Protein AF-A0ABC8RBU2-F1 (afdb_monomer_lite)

Organism: NCBI:txid185542

Structure (mmCIF, N/CA/C/O backbone):
data_AF-A0ABC8RBU2-F1
#
_entry.id   AF-A0ABC8RBU2-F1
#
loop_
_atom_site.group_PDB
_atom_site.id
_atom_site.type_symbol
_atom_site.label_atom_id
_atom_site.label_alt_id
_atom_site.label_comp_id
_atom_site.label_asym_id
_atom_site.label_entity_id
_atom_site.label_seq_id
_atom_site.pdbx_PDB_ins_code
_atom_site.Cartn_x
_atom_site.Cartn_y
_atom_site.Cartn_z
_atom_site.occupancy
_atom_site.B_iso_or_equiv
_atom_site.auth_seq_id
_atom_site.auth_comp_id
_atom_site.auth_asym_id
_atom_site.auth_atom_id
_atom_site.pdbx_PDB_model_num
ATOM 1 N N . SER A 1 1 ? -1.466 15.484 -0.997 1.00 64.44 1 SER A N 1
ATOM 2 C CA . SER A 1 1 ? -2.313 14.431 -1.600 1.00 64.44 1 SER A CA 1
ATOM 3 C C . SER A 1 1 ? -2.084 13.048 -0.997 1.00 64.44 1 SER A C 1
ATOM 5 O O . SER A 1 1 ? -3.056 12.418 -0.611 1.00 64.44 1 SER A O 1
ATOM 7 N N . PHE A 1 2 ? -0.839 12.579 -0.838 1.00 70.06 2 PHE A N 1
ATOM 8 C CA . PHE A 1 2 ? -0.556 11.216 -0.351 1.00 70.06 2 PHE A CA 1
ATOM 9 C C . PHE A 1 2 ? -0.940 10.930 1.111 1.00 70.06 2 PHE A C 1
ATOM 11 O O . PHE A 1 2 ? -1.530 9.888 1.363 1.00 70.06 2 PHE A O 1
ATOM 18 N N . ASN A 1 3 ? -0.709 11.850 2.059 1.00 76.12 3 ASN A N 1
ATOM 19 C CA . ASN A 1 3 ? -1.213 11.672 3.434 1.00 76.12 3 ASN A CA 1
ATOM 20 C C . ASN A 1 3 ? -2.739 11.567 3.484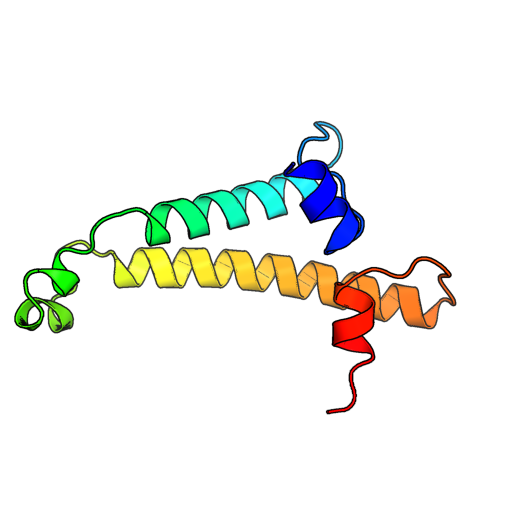 1.00 76.12 3 ASN A C 1
ATOM 22 O O . ASN A 1 3 ? -3.262 10.721 4.194 1.00 76.12 3 ASN A O 1
ATOM 26 N N . MET A 1 4 ? -3.452 12.366 2.682 1.00 81.38 4 MET A N 1
ATOM 27 C CA . MET A 1 4 ? -4.910 12.246 2.581 1.00 81.38 4 MET A CA 1
ATOM 28 C C . MET A 1 4 ? -5.321 10.866 2.062 1.00 81.38 4 MET A C 1
ATOM 30 O O . MET A 1 4 ? -6.212 10.255 2.634 1.00 81.38 4 MET A O 1
ATOM 34 N N . LEU A 1 5 ? -4.643 10.347 1.033 1.00 78.56 5 LEU A N 1
ATOM 35 C CA . LEU A 1 5 ? -4.889 8.994 0.526 1.00 78.56 5 LEU A CA 1
ATOM 36 C C . LEU A 1 5 ? -4.617 7.918 1.584 1.00 78.56 5 LEU A C 1
ATOM 38 O O . LEU A 1 5 ? -5.454 7.047 1.773 1.00 78.56 5 LEU A O 1
ATOM 42 N N . GLY A 1 6 ? -3.498 7.978 2.307 1.00 78.38 6 GLY A N 1
ATOM 43 C CA . GLY A 1 6 ? -3.205 7.008 3.369 1.00 78.38 6 GLY A CA 1
ATOM 44 C C . GLY A 1 6 ? -4.207 7.048 4.520 1.00 78.38 6 GLY A C 1
ATOM 45 O O . GLY A 1 6 ? -4.626 6.003 5.021 1.00 78.38 6 GLY A O 1
ATOM 46 N N . ASN A 1 7 ? -4.649 8.248 4.894 1.00 83.19 7 ASN A N 1
ATOM 47 C CA . ASN A 1 7 ? -5.645 8.433 5.940 1.00 83.19 7 ASN A CA 1
ATOM 48 C C . ASN A 1 7 ? -7.024 7.915 5.490 1.00 83.19 7 ASN A C 1
ATOM 50 O O . ASN A 1 7 ? -7.674 7.193 6.234 1.00 83.19 7 ASN A O 1
ATOM 54 N N . LEU A 1 8 ? -7.430 8.181 4.243 1.00 85.62 8 LEU A N 1
ATOM 55 C CA . LEU A 1 8 ? -8.681 7.661 3.674 1.00 85.62 8 LEU A CA 1
ATOM 56 C C . LEU A 1 8 ? -8.669 6.138 3.479 1.00 85.62 8 LEU A C 1
ATOM 58 O O . LEU A 1 8 ? -9.691 5.487 3.681 1.00 85.62 8 LEU A O 1
ATOM 62 N N . MET A 1 9 ? -7.535 5.572 3.060 1.00 83.38 9 MET A N 1
ATOM 63 C CA . MET A 1 9 ? -7.443 4.154 2.703 1.00 83.38 9 MET A CA 1
ATOM 64 C C . MET A 1 9 ? -7.291 3.247 3.922 1.00 83.38 9 MET A C 1
ATOM 66 O O . MET A 1 9 ? -7.900 2.184 3.965 1.00 83.38 9 MET A O 1
ATOM 70 N N . VAL A 1 10 ? -6.444 3.639 4.879 1.00 82.75 10 VAL A N 1
ATOM 71 C CA . VAL A 1 10 ? -6.038 2.787 6.013 1.00 82.75 10 VAL A CA 1
ATOM 72 C C . VAL A 1 10 ? -5.880 3.564 7.324 1.00 82.75 10 VAL A C 1
ATOM 74 O O . VAL A 1 10 ? -5.287 3.052 8.277 1.00 82.75 10 VAL A O 1
ATOM 77 N N . SER A 1 11 ? -6.371 4.808 7.398 1.00 84.25 11 SER A N 1
ATOM 78 C CA . SER A 1 11 ? -6.292 5.656 8.596 1.00 84.25 11 SER A CA 1
ATOM 79 C C . SER A 1 11 ? -4.868 5.928 9.094 1.00 84.25 11 SER A C 1
ATOM 81 O O . SER A 1 11 ? -4.666 6.131 10.297 1.00 84.25 11 SER A O 1
ATOM 83 N N . AR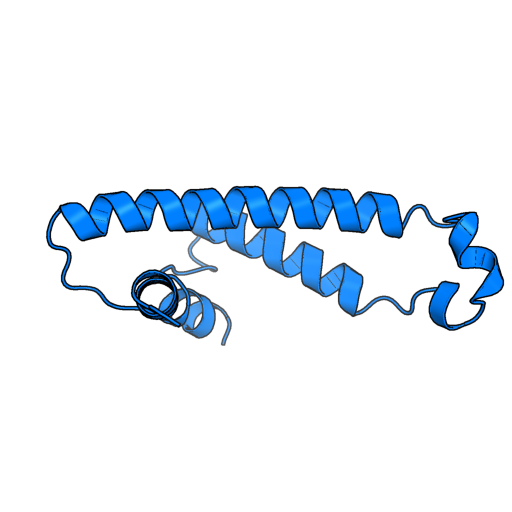G A 1 12 ? -3.871 5.945 8.195 1.00 77.69 12 ARG A N 1
ATOM 84 C CA . ARG A 1 12 ? -2.466 6.214 8.545 1.00 77.69 12 ARG A CA 1
ATOM 85 C C . ARG A 1 12 ? -1.877 7.378 7.774 1.00 77.69 12 ARG A C 1
ATOM 87 O O . ARG A 1 12 ? -2.045 7.483 6.561 1.00 77.69 12 ARG A O 1
ATOM 94 N N . ASP A 1 13 ? -1.100 8.184 8.482 1.00 75.56 13 ASP A N 1
ATOM 95 C CA . ASP A 1 13 ? -0.260 9.198 7.865 1.00 75.56 13 ASP A CA 1
ATOM 96 C C . ASP A 1 13 ? 1.004 8.533 7.303 1.00 75.56 13 ASP A C 1
ATOM 98 O O . ASP A 1 13 ? 1.692 7.763 7.980 1.00 75.56 13 ASP A O 1
ATOM 102 N N . LEU A 1 14 ? 1.260 8.777 6.017 1.00 67.25 14 LEU A N 1
ATOM 103 C CA . LEU A 1 14 ? 2.311 8.113 5.236 1.00 67.25 14 LEU A CA 1
ATOM 104 C C . LEU A 1 14 ? 3.630 8.888 5.232 1.00 67.25 14 LEU A C 1
ATOM 106 O O . LEU A 1 14 ? 4.678 8.317 4.958 1.00 67.25 14 LEU A O 1
ATOM 110 N N . VAL A 1 15 ? 3.570 10.185 5.527 1.00 66.31 15 VAL A N 1
ATOM 111 C CA . VAL A 1 15 ? 4.705 11.121 5.557 1.00 66.31 15 VAL A CA 1
ATOM 112 C C . VAL A 1 15 ? 5.062 11.490 7.005 1.00 66.31 15 VAL A C 1
ATOM 114 O O . VAL A 1 15 ? 5.749 12.474 7.250 1.00 66.31 15 VAL A O 1
ATOM 117 N N . ASP A 1 16 ? 4.582 10.720 7.982 1.00 66.44 16 ASP A N 1
ATOM 118 C CA . ASP A 1 16 ? 4.942 10.913 9.385 1.00 66.44 16 ASP A CA 1
ATOM 119 C C . ASP A 1 16 ? 6.272 10.192 9.700 1.00 66.44 16 ASP A C 1
ATOM 121 O O . ASP A 1 16 ? 6.315 8.957 9.626 1.00 66.44 16 ASP A O 1
ATOM 125 N N . PRO A 1 17 ? 7.357 10.921 10.039 1.00 60.69 17 PRO A N 1
ATOM 126 C CA . PRO A 1 17 ? 8.654 10.330 10.373 1.00 60.69 17 PRO A CA 1
ATOM 127 C C . PRO A 1 17 ? 8.627 9.439 11.626 1.00 60.69 17 PRO A C 1
ATOM 129 O O . PRO A 1 17 ? 9.485 8.565 11.752 1.00 60.69 17 PRO A O 1
ATOM 132 N N . GLU A 1 18 ? 7.634 9.587 12.507 1.00 65.88 18 GLU A N 1
ATOM 133 C CA . GLU A 1 18 ? 7.458 8.730 13.689 1.00 65.88 18 GLU A CA 1
ATOM 134 C C . GLU A 1 18 ? 6.669 7.441 13.363 1.00 65.88 18 GLU A C 1
ATOM 136 O O . GLU A 1 18 ? 6.708 6.445 14.095 1.00 65.88 18 GLU A O 1
ATOM 141 N N . SER A 1 19 ? 5.980 7.400 12.217 1.00 68.50 19 SER A N 1
ATOM 142 C CA . SER A 1 19 ? 5.147 6.274 11.791 1.00 68.50 19 SER A CA 1
ATOM 143 C C . SER A 1 19 ? 5.955 5.257 10.985 1.00 68.50 19 SER A C 1
ATOM 145 O O . SER A 1 19 ? 5.850 5.158 9.759 1.00 68.50 19 SER A O 1
ATOM 147 N N . LYS A 1 20 ? 6.734 4.417 11.678 1.00 70.56 20 LYS A N 1
ATOM 148 C CA . LYS A 1 20 ? 7.529 3.344 11.044 1.00 70.56 20 LYS A CA 1
ATOM 149 C C . LYS A 1 20 ? 6.705 2.479 10.076 1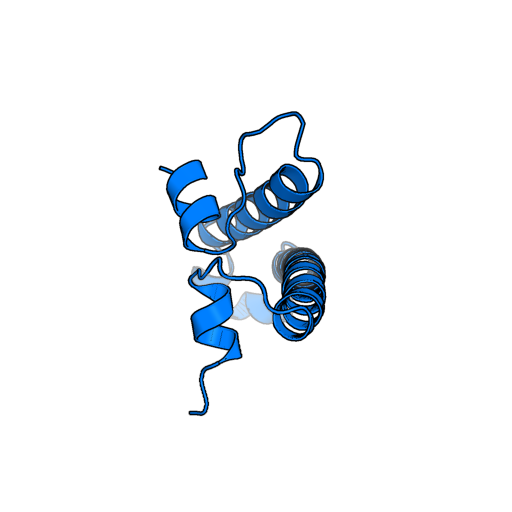.00 70.56 20 LYS A C 1
ATOM 151 O O . LYS A 1 20 ? 7.146 2.182 8.971 1.00 70.56 20 LYS A O 1
ATOM 156 N N . LYS A 1 21 ? 5.475 2.121 10.460 1.00 67.31 21 LYS A N 1
ATOM 157 C CA . LYS A 1 21 ? 4.565 1.322 9.621 1.00 67.31 21 LYS A CA 1
ATOM 158 C C . LYS A 1 21 ? 3.970 2.118 8.446 1.00 67.31 21 LYS A C 1
ATOM 160 O O . LYS A 1 21 ? 3.751 1.540 7.386 1.00 67.31 21 LYS A O 1
ATOM 165 N N . GLY A 1 22 ? 3.697 3.416 8.621 1.00 69.06 22 GLY A N 1
ATOM 166 C CA . GLY A 1 22 ? 3.248 4.290 7.529 1.00 69.06 22 GLY A CA 1
ATOM 167 C C . GLY A 1 22 ? 4.333 4.456 6.466 1.00 69.06 22 GLY A C 1
ATOM 168 O O . GLY A 1 22 ? 4.052 4.320 5.278 1.00 69.06 22 GLY A O 1
ATOM 169 N N . SER A 1 23 ? 5.582 4.622 6.905 1.00 71.00 23 SER A N 1
ATOM 170 C CA . SER A 1 23 ? 6.757 4.670 6.032 1.00 71.00 23 SER A CA 1
ATOM 171 C C . SER A 1 23 ? 7.002 3.343 5.295 1.00 71.00 23 SER A C 1
ATOM 173 O O . SER A 1 23 ? 7.268 3.346 4.096 1.00 71.00 23 SER A O 1
ATOM 175 N N . GLU A 1 24 ? 6.845 2.190 5.958 1.00 74.88 24 GLU A N 1
ATOM 176 C CA . GLU A 1 24 ? 6.953 0.875 5.299 1.00 74.88 24 GLU A CA 1
ATOM 177 C C . GLU A 1 24 ? 5.886 0.670 4.212 1.00 74.88 24 GLU A C 1
ATOM 179 O O . GLU A 1 24 ? 6.208 0.233 3.106 1.00 74.88 24 GLU A O 1
ATOM 184 N N . PHE A 1 25 ? 4.629 1.023 4.496 1.00 71.69 25 PHE A N 1
ATOM 185 C CA . PHE A 1 25 ? 3.553 0.976 3.503 1.00 71.69 25 PHE A CA 1
ATOM 186 C C . PHE A 1 25 ? 3.811 1.940 2.338 1.00 71.69 25 PHE A C 1
ATOM 188 O O . PHE A 1 25 ? 3.626 1.579 1.175 1.00 71.69 25 PHE A O 1
ATOM 195 N N . PHE A 1 26 ? 4.296 3.145 2.638 1.00 71.69 26 PHE A N 1
ATOM 196 C CA . PHE A 1 26 ? 4.680 4.133 1.636 1.00 71.69 26 PHE A CA 1
ATOM 197 C C . PHE A 1 26 ? 5.777 3.611 0.701 1.00 71.69 26 PHE A C 1
ATOM 199 O O . PHE A 1 26 ? 5.613 3.661 -0.517 1.00 71.69 26 PHE A O 1
ATOM 206 N N . ASN A 1 27 ? 6.855 3.051 1.251 1.00 72.88 27 ASN A N 1
ATOM 207 C CA . ASN A 1 27 ? 7.958 2.507 0.458 1.00 72.88 27 ASN A CA 1
ATOM 208 C C . ASN A 1 27 ? 7.493 1.367 -0.461 1.00 72.88 27 ASN A C 1
ATOM 210 O O . ASN A 1 27 ? 7.940 1.276 -1.603 1.00 72.88 27 ASN A O 1
ATOM 214 N N . ALA A 1 28 ? 6.553 0.533 -0.005 1.00 72.25 28 ALA A N 1
ATOM 215 C CA . ALA A 1 28 ? 5.965 -0.513 -0.838 1.00 72.25 28 ALA A CA 1
ATOM 216 C C . ALA A 1 28 ? 5.120 0.052 -1.995 1.00 72.25 28 ALA A C 1
ATOM 218 O O . ALA A 1 28 ? 5.208 -0.441 -3.119 1.00 72.25 28 ALA A O 1
ATOM 219 N N . MET A 1 29 ? 4.337 1.107 -1.748 1.00 69.50 29 MET A N 1
ATOM 220 C CA . MET A 1 29 ? 3.543 1.780 -2.785 1.00 69.50 29 MET A CA 1
ATOM 221 C C . MET A 1 29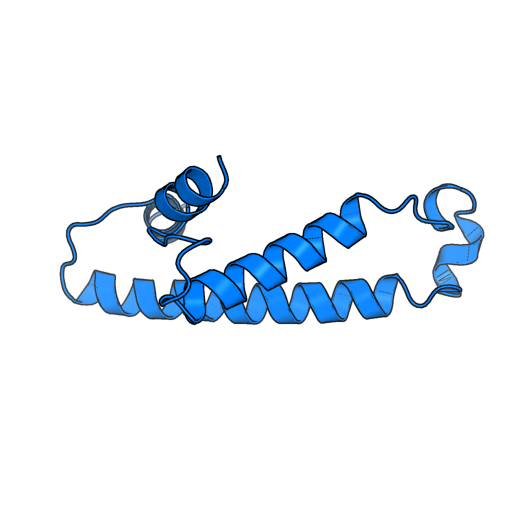 ? 4.414 2.502 -3.821 1.00 69.50 29 MET A C 1
ATOM 223 O O . MET A 1 29 ? 4.124 2.420 -5.013 1.00 69.50 29 MET A O 1
ATOM 227 N N . ILE A 1 30 ? 5.489 3.169 -3.387 1.00 67.75 30 ILE A N 1
ATOM 228 C CA . ILE A 1 30 ? 6.485 3.783 -4.280 1.00 67.75 30 ILE A CA 1
ATOM 229 C C . ILE A 1 30 ? 7.120 2.713 -5.174 1.00 67.75 30 ILE A C 1
ATOM 231 O O . ILE A 1 30 ? 7.126 2.879 -6.391 1.00 67.75 30 ILE A O 1
ATOM 235 N N . GLY A 1 31 ? 7.559 1.587 -4.598 1.00 67.44 31 GLY A N 1
ATOM 236 C CA . GLY A 1 31 ? 8.147 0.487 -5.367 1.00 67.44 31 GLY A CA 1
ATOM 237 C C . GLY A 1 31 ? 7.192 -0.085 -6.420 1.00 67.44 31 GLY A C 1
ATOM 238 O O . GLY A 1 31 ? 7.592 -0.334 -7.552 1.00 67.44 31 GLY A O 1
ATOM 239 N N . LEU A 1 32 ? 5.900 -0.228 -6.102 1.00 65.75 32 LEU A N 1
ATOM 240 C CA . LEU A 1 32 ? 4.894 -0.635 -7.091 1.00 65.75 32 LEU A CA 1
ATOM 241 C C . LEU A 1 32 ? 4.711 0.404 -8.207 1.00 65.75 32 LEU A C 1
ATOM 243 O O . LEU A 1 32 ? 4.588 0.036 -9.377 1.00 65.75 32 LEU A O 1
ATOM 247 N N . MET A 1 33 ? 4.711 1.694 -7.859 1.00 63.22 33 MET A N 1
ATOM 248 C CA . MET A 1 33 ? 4.534 2.779 -8.823 1.00 63.22 33 MET A CA 1
ATOM 249 C C . MET A 1 33 ? 5.717 2.882 -9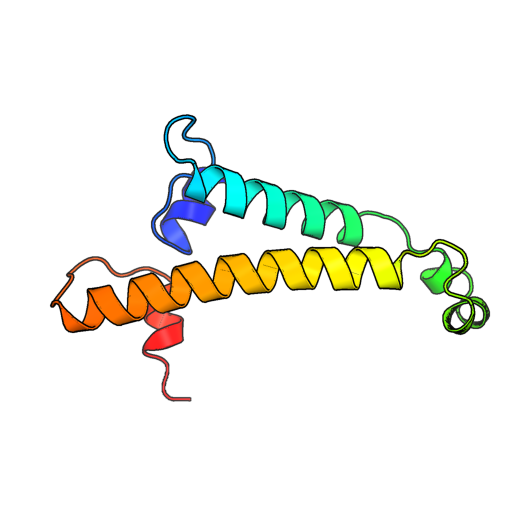.800 1.00 63.22 33 MET A C 1
ATOM 251 O O . MET A 1 33 ? 5.501 3.088 -10.997 1.00 63.22 33 MET A O 1
ATOM 255 N N . GLU A 1 34 ? 6.946 2.663 -9.323 1.00 62.97 34 GLU A N 1
ATOM 256 C CA . GLU A 1 34 ? 8.155 2.609 -10.157 1.00 62.97 34 GLU A CA 1
ATOM 257 C C . GLU A 1 34 ? 8.044 1.543 -11.259 1.00 62.97 34 GLU A C 1
ATOM 259 O O . GLU A 1 34 ? 8.364 1.817 -12.418 1.00 62.97 34 GLU A O 1
ATOM 264 N N . TRP A 1 35 ? 7.498 0.360 -10.951 1.00 57.31 35 TRP A N 1
ATOM 265 C CA . TRP A 1 35 ? 7.296 -0.691 -11.956 1.00 57.31 35 TRP A CA 1
ATOM 266 C C . TRP A 1 35 ? 6.196 -0.361 -12.967 1.00 57.31 35 TRP A C 1
ATOM 268 O O . TRP A 1 35 ? 6.330 -0.713 -14.137 1.00 57.31 35 TRP A O 1
ATOM 278 N N . THR A 1 36 ? 5.133 0.338 -12.557 1.00 56.88 36 THR A N 1
ATOM 279 C CA . THR A 1 36 ? 4.054 0.745 -13.478 1.00 56.88 36 THR A CA 1
ATOM 280 C C . THR A 1 36 ? 4.443 1.881 -14.429 1.00 56.88 36 THR A C 1
ATOM 282 O O . THR A 1 36 ? 3.816 2.032 -15.474 1.00 56.88 36 THR A O 1
ATOM 285 N N . GLY A 1 37 ? 5.462 2.678 -14.083 1.00 55.66 37 GLY A N 1
ATOM 286 C CA . GLY A 1 37 ? 5.936 3.806 -14.894 1.00 55.66 37 GLY A CA 1
ATOM 287 C C . GLY A 1 37 ? 7.063 3.466 -15.875 1.00 55.66 37 GLY A C 1
ATOM 288 O O . GLY A 1 37 ? 7.317 4.238 -16.800 1.00 55.66 37 GLY A O 1
ATOM 289 N N . HIS A 1 38 ? 7.741 2.328 -15.702 1.00 56.34 38 HIS A N 1
ATOM 290 C CA . HIS A 1 38 ? 8.800 1.896 -16.609 1.00 56.34 38 HIS A CA 1
ATOM 291 C C . HIS A 1 38 ? 8.206 1.286 -17.893 1.00 56.34 38 HIS A C 1
ATOM 293 O O . HIS A 1 38 ? 7.495 0.284 -17.802 1.00 56.34 38 HIS A O 1
ATOM 299 N N . PRO A 1 39 ? 8.520 1.818 -19.096 1.00 50.09 39 PRO A N 1
ATOM 300 C CA . PRO A 1 39 ? 8.138 1.172 -20.347 1.00 50.09 39 PRO A CA 1
ATOM 301 C C . PRO A 1 39 ? 8.738 -0.235 -20.379 1.00 50.09 39 PRO A C 1
ATOM 303 O O . PRO A 1 39 ? 9.962 -0.400 -20.364 1.00 50.09 39 PRO A O 1
ATOM 306 N N . ASN A 1 40 ? 7.890 -1.260 -20.376 1.00 56.62 40 ASN A N 1
ATOM 307 C CA . ASN A 1 40 ? 8.352 -2.634 -20.314 1.00 56.62 40 ASN A CA 1
ATOM 308 C C . ASN A 1 40 ? 8.879 -3.036 -21.697 1.00 56.62 40 ASN A C 1
ATOM 310 O O . ASN A 1 40 ? 8.196 -2.882 -22.706 1.00 56.62 40 ASN A O 1
ATOM 314 N N . VAL A 1 41 ? 10.086 -3.595 -21.791 1.00 52.78 41 VAL A N 1
ATOM 315 C CA . VAL A 1 41 ? 10.634 -4.011 -23.100 1.00 52.78 41 VAL A CA 1
ATOM 316 C C . VAL A 1 41 ? 9.829 -5.148 -23.736 1.00 52.78 41 VAL A C 1
ATOM 318 O O . VAL A 1 41 ? 9.845 -5.308 -24.954 1.00 52.78 41 VAL A O 1
ATOM 321 N N . VAL A 1 42 ? 9.041 -5.877 -22.944 1.00 47.09 42 VAL A N 1
ATOM 322 C CA . VAL A 1 42 ? 8.050 -6.840 -23.450 1.00 47.09 42 VAL A CA 1
ATOM 323 C C . VAL A 1 42 ? 6.770 -6.203 -23.997 1.00 47.09 42 VAL A C 1
ATOM 325 O O . VAL A 1 42 ? 6.054 -6.884 -24.727 1.00 47.09 42 VAL A O 1
ATOM 328 N N . ASP A 1 43 ? 6.498 -4.929 -23.705 1.00 61.59 43 ASP A N 1
ATOM 329 C CA . ASP A 1 43 ? 5.416 -4.176 -24.355 1.00 61.59 43 ASP A CA 1
ATOM 330 C C . ASP A 1 43 ? 5.828 -3.747 -25.773 1.00 61.59 43 ASP A C 1
ATOM 332 O O . ASP A 1 43 ? 4.980 -3.599 -26.649 1.00 61.59 43 ASP A O 1
ATOM 336 N N . VAL A 1 44 ? 7.139 -3.621 -26.025 1.00 53.16 44 VAL A N 1
ATOM 337 C CA . VAL A 1 44 ? 7.716 -3.317 -27.348 1.00 53.16 44 VAL A CA 1
ATOM 338 C C . VAL A 1 44 ? 8.055 -4.594 -28.133 1.00 53.16 44 VAL A C 1
ATOM 340 O O . VAL A 1 44 ? 7.883 -4.635 -29.349 1.00 53.16 44 VAL A O 1
ATOM 343 N N . PHE A 1 45 ? 8.487 -5.665 -27.455 1.00 57.19 45 PHE A N 1
ATOM 344 C CA . PHE A 1 45 ? 8.859 -6.945 -28.072 1.00 57.19 45 PHE A CA 1
ATOM 345 C C . PHE A 1 45 ? 8.237 -8.144 -27.328 1.00 57.19 45 PHE A C 1
ATOM 347 O O . PHE A 1 45 ? 8.900 -8.792 -26.508 1.00 57.19 45 PHE A O 1
ATOM 354 N N . PRO A 1 46 ? 6.972 -8.500 -27.630 1.00 58.94 46 PRO A N 1
ATOM 355 C CA . PRO A 1 46 ? 6.215 -9.528 -26.905 1.00 58.94 46 PRO A CA 1
ATOM 356 C C . PRO A 1 46 ? 6.862 -10.921 -26.905 1.00 58.94 46 PRO A C 1
ATOM 358 O O . PRO A 1 46 ? 6.683 -11.690 -25.960 1.00 58.94 46 PRO A O 1
ATOM 361 N N . TRP A 1 47 ? 7.658 -11.249 -27.928 1.00 58.66 47 TRP A N 1
ATOM 362 C CA . TRP A 1 47 ? 8.365 -12.531 -28.038 1.00 58.66 47 TRP A CA 1
ATOM 363 C C . TRP A 1 47 ? 9.526 -12.692 -27.046 1.00 58.66 47 TRP A C 1
ATOM 365 O O . TRP A 1 47 ? 10.011 -13.803 -26.866 1.00 58.66 47 TRP A O 1
ATOM 375 N N . LEU A 1 48 ? 9.966 -11.625 -26.368 1.00 56.34 48 LEU A N 1
ATOM 376 C CA . LEU A 1 48 ? 10.962 -11.706 -25.293 1.00 56.34 48 LEU A CA 1
ATOM 377 C C . LEU A 1 48 ? 10.339 -12.033 -23.920 1.00 56.34 48 LEU A C 1
ATOM 379 O O . LEU A 1 48 ? 11.074 -12.209 -22.949 1.00 56.34 48 LEU A O 1
ATOM 383 N N . ARG A 1 49 ? 9.002 -12.173 -23.818 1.00 58.81 49 ARG A N 1
ATOM 384 C CA . ARG A 1 49 ? 8.287 -12.446 -22.549 1.00 58.81 49 ARG A CA 1
ATOM 385 C C . ARG A 1 49 ? 8.756 -13.696 -21.812 1.00 58.81 49 ARG A C 1
ATOM 387 O O . ARG A 1 49 ? 8.740 -13.710 -20.586 1.00 58.81 49 ARG A O 1
ATOM 394 N N . TRP A 1 50 ? 9.151 -14.738 -22.539 1.00 59.69 50 TRP A N 1
ATOM 395 C CA . TRP A 1 50 ? 9.577 -16.006 -21.940 1.00 59.69 50 TRP A CA 1
ATOM 396 C C . TRP A 1 50 ? 10.998 -15.956 -21.359 1.00 59.69 50 TRP A C 1
ATOM 398 O O . TRP A 1 50 ? 11.314 -16.747 -20.476 1.00 59.69 50 TRP A O 1
ATOM 408 N N . LEU A 1 51 ? 11.833 -15.021 -21.826 1.00 62.03 51 LEU A N 1
ATOM 409 C CA . LEU A 1 51 ? 13.233 -14.893 -21.411 1.00 62.03 51 LEU A CA 1
ATOM 410 C C . LEU A 1 51 ? 13.411 -14.058 -20.139 1.00 62.03 51 LEU A C 1
ATOM 412 O O . LEU A 1 51 ? 14.473 -14.138 -19.532 1.00 62.03 51 LEU A O 1
ATOM 416 N N . ASP A 1 52 ? 12.407 -13.255 -19.754 1.00 63.06 52 ASP A N 1
ATOM 417 C CA . ASP A 1 52 ? 12.528 -12.219 -18.713 1.00 63.06 52 ASP A CA 1
ATOM 418 C C . ASP A 1 52 ? 13.885 -11.481 -18.810 1.00 63.06 52 ASP A C 1
ATOM 420 O O . ASP A 1 52 ? 14.651 -11.459 -17.846 1.00 63.06 52 ASP A O 1
ATOM 424 N N . PRO A 1 53 ? 14.243 -10.911 -19.982 1.00 61.44 53 PRO A N 1
ATOM 425 C CA . PRO A 1 53 ? 15.613 -10.470 -20.276 1.00 61.44 53 PRO A CA 1
ATOM 426 C C . PRO A 1 53 ? 16.109 -9.356 -19.350 1.00 61.44 53 PRO A C 1
ATOM 428 O O . PRO A 1 53 ? 17.304 -9.089 -19.283 1.00 61.44 53 PRO A O 1
ATOM 431 N N . GLN A 1 54 ? 15.198 -8.703 -18.629 1.00 63.81 54 GLN A N 1
ATOM 432 C CA . GLN A 1 54 ? 15.531 -7.675 -17.655 1.00 63.81 54 GLN A CA 1
ATOM 433 C C . GLN A 1 54 ? 15.386 -8.152 -16.214 1.00 63.81 54 GLN A C 1
ATOM 435 O O . GLN A 1 54 ? 15.786 -7.417 -15.320 1.00 63.81 54 GLN A O 1
ATOM 440 N N . GLY A 1 55 ? 14.837 -9.339 -15.946 1.00 69.12 55 GLY A N 1
ATOM 441 C CA . GLY A 1 55 ? 14.467 -9.757 -14.591 1.00 69.12 55 GLY A CA 1
ATOM 442 C C . GLY A 1 55 ? 13.309 -8.939 -14.009 1.00 69.12 55 GLY A C 1
ATOM 443 O O . GLY A 1 55 ? 13.144 -8.888 -12.790 1.00 69.12 55 GLY A O 1
ATOM 444 N N . LEU A 1 56 ? 12.565 -8.233 -14.867 1.00 67.19 56 LEU A N 1
ATOM 445 C CA . LEU A 1 56 ? 11.496 -7.307 -14.496 1.00 67.19 56 LEU A CA 1
ATOM 446 C C . LEU A 1 56 ? 10.353 -8.057 -13.825 1.00 67.19 56 LEU A C 1
ATOM 448 O O . LEU A 1 56 ? 9.861 -7.618 -12.790 1.00 67.19 56 LEU A O 1
ATOM 452 N N . ARG A 1 57 ? 9.996 -9.231 -14.358 1.00 68.25 57 ARG A N 1
ATOM 453 C CA . ARG A 1 57 ? 8.930 -10.056 -13.789 1.00 68.25 57 ARG A CA 1
ATOM 454 C C . ARG A 1 57 ? 9.304 -10.548 -12.395 1.00 68.25 57 ARG A C 1
ATOM 456 O O . ARG A 1 57 ? 8.533 -10.379 -11.463 1.00 68.25 57 ARG A O 1
ATOM 463 N N . ARG A 1 58 ? 10.526 -11.063 -12.222 1.00 74.25 58 ARG A N 1
ATOM 464 C CA . ARG A 1 58 ? 11.015 -11.515 -10.907 1.00 74.25 58 ARG A CA 1
ATOM 465 C C . ARG A 1 58 ? 11.095 -10.400 -9.864 1.00 74.25 58 ARG A C 1
ATOM 467 O O . ARG A 1 58 ? 10.820 -10.660 -8.695 1.00 74.25 58 ARG A O 1
ATOM 474 N N . ARG A 1 59 ? 11.510 -9.189 -10.251 1.00 71.50 59 ARG A N 1
ATOM 475 C CA . ARG A 1 59 ? 11.557 -8.041 -9.329 1.00 71.50 59 ARG A CA 1
ATOM 476 C C . ARG A 1 59 ? 10.156 -7.559 -8.967 1.00 71.50 59 ARG A C 1
ATOM 478 O O . ARG A 1 59 ? 9.865 -7.429 -7.786 1.00 71.50 59 ARG A O 1
ATOM 485 N N . MET A 1 60 ? 9.276 -7.434 -9.957 1.00 69.69 60 MET A N 1
ATOM 486 C CA . MET A 1 60 ? 7.872 -7.089 -9.745 1.00 69.69 60 MET A CA 1
ATOM 487 C C . MET A 1 60 ? 7.164 -8.107 -8.839 1.00 69.69 60 MET A C 1
ATOM 489 O O . MET A 1 60 ? 6.504 -7.702 -7.891 1.00 69.69 60 MET A O 1
ATOM 493 N N . ASP A 1 61 ? 7.344 -9.413 -9.063 1.00 71.12 61 ASP A N 1
ATOM 494 C CA . ASP A 1 61 ? 6.743 -10.463 -8.228 1.00 71.12 61 ASP A CA 1
ATOM 495 C C . ASP A 1 61 ? 7.251 -10.394 -6.776 1.00 71.12 61 ASP A C 1
ATOM 497 O O . ASP A 1 61 ? 6.478 -10.553 -5.829 1.00 71.12 61 ASP A O 1
ATOM 501 N N . ARG A 1 62 ? 8.550 -10.122 -6.579 1.00 80.00 62 ARG A N 1
ATOM 502 C CA . ARG A 1 62 ? 9.140 -9.934 -5.244 1.00 80.00 62 ARG A CA 1
ATOM 503 C C . ARG A 1 62 ? 8.553 -8.711 -4.540 1.00 80.00 62 ARG A C 1
ATOM 505 O O . ARG A 1 62 ? 8.173 -8.809 -3.372 1.00 80.00 62 ARG A O 1
ATOM 512 N N . ASP A 1 63 ? 8.495 -7.577 -5.227 1.00 71.81 63 ASP A N 1
ATOM 513 C CA . ASP A 1 63 ? 8.045 -6.314 -4.644 1.00 71.81 63 ASP A CA 1
ATOM 514 C C . ASP A 1 63 ? 6.534 -6.324 -4.392 1.00 71.81 63 ASP A C 1
ATOM 516 O O . ASP A 1 63 ? 6.086 -5.898 -3.326 1.00 71.81 63 ASP A O 1
ATOM 520 N N . LEU A 1 64 ? 5.756 -6.942 -5.286 1.00 71.00 64 LEU A N 1
ATOM 521 C CA . LEU A 1 64 ? 4.344 -7.244 -5.065 1.00 71.00 64 LEU A CA 1
ATOM 522 C C . LEU A 1 64 ? 4.153 -8.164 -3.855 1.00 71.00 64 LEU A C 1
ATOM 524 O O . LEU A 1 64 ? 3.298 -7.896 -3.014 1.00 71.00 64 LEU A O 1
ATOM 528 N N . GLY A 1 65 ? 4.969 -9.212 -3.717 1.00 75.56 65 GLY A N 1
ATOM 529 C CA . GLY A 1 65 ? 4.946 -10.087 -2.544 1.00 75.56 65 GLY A CA 1
ATOM 530 C C . GLY A 1 65 ? 5.211 -9.330 -1.237 1.00 75.56 65 GLY A C 1
ATOM 531 O O . GLY A 1 65 ? 4.511 -9.533 -0.243 1.00 75.56 65 GLY A O 1
ATOM 532 N N . ASN A 1 66 ? 6.173 -8.404 -1.240 1.00 77.25 66 ASN A N 1
ATOM 533 C CA . ASN A 1 66 ? 6.447 -7.535 -0.096 1.00 77.25 66 ASN A CA 1
ATOM 534 C C . ASN A 1 66 ? 5.277 -6.591 0.215 1.00 77.25 66 ASN A C 1
ATOM 536 O O . ASN A 1 66 ? 4.903 -6.463 1.384 1.00 77.25 66 ASN A O 1
ATOM 540 N N . ALA A 1 67 ? 4.673 -5.976 -0.804 1.00 73.19 67 ALA A N 1
ATOM 541 C CA . ALA A 1 67 ? 3.513 -5.105 -0.644 1.00 73.19 67 ALA A CA 1
ATOM 542 C C . ALA A 1 67 ? 2.300 -5.867 -0.084 1.00 73.19 67 ALA A C 1
ATOM 544 O O . ALA A 1 67 ? 1.688 -5.424 0.888 1.00 73.19 67 ALA A O 1
ATOM 545 N N . LEU A 1 68 ? 2.006 -7.057 -0.619 1.00 76.62 68 LEU A N 1
ATOM 546 C CA . LEU A 1 68 ? 0.931 -7.927 -0.135 1.00 76.62 68 LEU A CA 1
ATOM 547 C C . LEU A 1 68 ? 1.151 -8.364 1.314 1.00 76.62 68 LEU A C 1
ATOM 549 O O . LEU A 1 68 ? 0.200 -8.387 2.094 1.00 76.62 68 LEU A O 1
ATOM 553 N N . ARG A 1 69 ? 2.395 -8.668 1.706 1.00 83.25 69 ARG A N 1
ATOM 554 C CA . ARG A 1 69 ? 2.736 -9.004 3.096 1.00 83.25 69 ARG A CA 1
ATOM 555 C C . ARG A 1 69 ? 2.423 -7.847 4.049 1.00 83.25 69 ARG A C 1
ATOM 557 O O . ARG A 1 69 ? 1.861 -8.085 5.116 1.00 83.25 69 ARG A O 1
ATOM 564 N N . ILE A 1 70 ? 2.767 -6.612 3.676 1.00 79.62 70 ILE A N 1
ATOM 565 C CA . ILE A 1 70 ? 2.479 -5.416 4.486 1.00 79.62 70 ILE A CA 1
ATOM 566 C C . ILE A 1 70 ? 0.968 -5.171 4.551 1.00 79.62 70 ILE A C 1
ATOM 568 O O . ILE A 1 70 ? 0.424 -5.024 5.644 1.00 79.62 70 ILE A O 1
ATOM 572 N N . ALA A 1 71 ? 0.280 -5.198 3.405 1.00 77.19 71 ALA A N 1
ATOM 573 C CA . ALA A 1 71 ? -1.168 -5.012 3.334 1.00 77.19 71 ALA A CA 1
ATOM 574 C C . ALA A 1 71 ? -1.925 -6.056 4.174 1.00 77.19 71 ALA A C 1
ATOM 576 O O . ALA A 1 71 ? -2.820 -5.703 4.938 1.00 77.19 71 ALA A O 1
ATOM 577 N N . SER A 1 72 ? -1.508 -7.325 4.112 1.00 84.25 72 SER A N 1
ATOM 578 C CA . SER A 1 72 ? -2.085 -8.410 4.919 1.00 84.25 72 SER A CA 1
ATOM 579 C C . SER A 1 72 ? -1.876 -8.187 6.419 1.00 84.25 72 SER A C 1
ATOM 581 O O . SER A 1 72 ? -2.773 -8.463 7.213 1.00 84.25 72 SER A O 1
ATOM 583 N N . GLY A 1 73 ? -0.712 -7.663 6.821 1.00 86.31 73 GLY A N 1
ATOM 584 C CA . GLY A 1 73 ? -0.448 -7.290 8.213 1.00 86.31 73 GLY A CA 1
ATOM 585 C C . GLY A 1 73 ? -1.391 -6.192 8.710 1.00 86.31 73 GLY A C 1
ATOM 586 O O . GLY A 1 73 ? -1.971 -6.326 9.784 1.00 86.31 73 GLY A O 1
ATOM 587 N N . ILE A 1 74 ? -1.605 -5.150 7.899 1.00 83.06 74 ILE A N 1
ATOM 588 C CA . ILE A 1 74 ? -2.539 -4.055 8.210 1.00 83.06 74 ILE A CA 1
ATOM 589 C C . ILE A 1 74 ? -3.978 -4.579 8.319 1.00 83.06 74 ILE A C 1
ATOM 591 O O . ILE A 1 74 ? -4.676 -4.243 9.274 1.00 83.06 74 ILE A O 1
ATOM 595 N N . ALA A 1 75 ? -4.409 -5.431 7.385 1.00 84.88 75 ALA A N 1
ATOM 596 C CA . ALA A 1 75 ? -5.743 -6.027 7.407 1.00 84.88 75 ALA A CA 1
ATOM 597 C C . ALA A 1 75 ? -5.963 -6.896 8.653 1.00 84.88 75 ALA A C 1
ATOM 599 O O . ALA A 1 75 ? -6.994 -6.778 9.312 1.00 84.88 75 ALA A O 1
ATOM 600 N N . LYS A 1 76 ? -4.975 -7.717 9.029 1.00 88.38 76 LYS A N 1
ATOM 601 C CA . LYS A 1 76 ? -5.053 -8.550 10.234 1.00 88.38 76 LYS A CA 1
ATOM 602 C C . LYS A 1 76 ? -5.162 -7.710 11.510 1.00 88.38 76 LYS A C 1
ATOM 604 O O . LYS A 1 76 ? -6.036 -7.987 12.326 1.00 88.38 76 LYS A O 1
ATOM 609 N N . GLU A 1 77 ? -4.318 -6.684 11.657 1.00 85.81 77 GLU A N 1
ATOM 610 C CA . GLU A 1 77 ? -4.399 -5.733 12.779 1.00 85.81 77 GLU A CA 1
ATOM 611 C C . GLU A 1 77 ? -5.804 -5.126 12.865 1.00 85.81 77 GLU A C 1
ATOM 613 O O . GLU A 1 77 ? -6.400 -5.075 13.939 1.00 85.81 77 GLU A O 1
ATOM 618 N N . ARG A 1 78 ? -6.379 -4.740 11.721 1.00 83.81 78 ARG A N 1
ATOM 619 C CA . ARG A 1 78 ? -7.708 -4.133 11.686 1.00 83.81 78 ARG A CA 1
ATOM 620 C C . ARG A 1 78 ? -8.827 -5.099 12.069 1.00 83.81 78 ARG A C 1
ATOM 622 O O . ARG A 1 78 ? -9.719 -4.726 12.824 1.00 83.81 78 ARG A O 1
ATOM 629 N N . MET A 1 79 ? -8.772 -6.344 11.602 1.00 84.31 79 MET A N 1
ATOM 630 C CA . MET A 1 79 ? -9.746 -7.371 11.988 1.00 84.31 79 MET A CA 1
ATOM 631 C C . MET A 1 79 ? -9.744 -7.637 13.500 1.00 84.31 79 MET A C 1
ATOM 633 O O . MET A 1 79 ? -10.792 -7.927 14.076 1.00 84.31 79 MET A O 1
ATOM 637 N N . GLU A 1 80 ? -8.582 -7.548 14.152 1.00 86.12 80 GLU A N 1
ATOM 638 C CA . GLU A 1 80 ? -8.470 -7.675 15.609 1.00 86.12 80 GLU A CA 1
ATOM 639 C C . GLU A 1 80 ? -9.066 -6.454 16.331 1.00 86.12 80 GLU A C 1
ATOM 641 O O . GLU A 1 80 ? -9.800 -6.619 17.304 1.00 86.12 80 GLU A O 1
ATOM 646 N N . GLU A 1 81 ? -8.836 -5.241 15.823 1.00 82.94 81 GLU A N 1
ATOM 647 C CA . GLU A 1 81 ? -9.410 -4.004 16.373 1.00 82.94 81 GLU A CA 1
ATOM 648 C C . GLU A 1 81 ? -10.939 -3.919 16.227 1.00 82.94 81 GLU A C 1
ATOM 650 O O . GLU A 1 81 ? -11.614 -3.464 17.152 1.00 82.94 81 GLU A O 1
ATOM 655 N N . LEU A 1 82 ? -11.504 -4.382 15.104 1.00 79.50 82 LEU A N 1
ATOM 656 C CA . LEU A 1 82 ? -12.958 -4.406 14.881 1.00 79.50 82 LEU A CA 1
ATOM 657 C C . LEU A 1 82 ? -13.676 -5.271 15.925 1.00 79.50 82 LEU A C 1
ATOM 659 O O . LEU A 1 82 ? -14.725 -4.889 16.441 1.00 79.50 82 LEU A O 1
ATOM 663 N N . ARG A 1 83 ? -13.069 -6.398 16.319 1.00 78.44 83 ARG A N 1
ATOM 664 C CA . ARG A 1 83 ? -13.584 -7.250 17.407 1.00 78.44 83 ARG A CA 1
ATOM 665 C C . ARG A 1 83 ? -13.584 -6.544 18.765 1.00 78.44 83 ARG A C 1
ATOM 667 O O . ARG A 1 83 ? -14.342 -6.938 19.645 1.00 78.44 83 ARG A O 1
ATOM 674 N N . GLY A 1 84 ? -12.748 -5.520 18.933 1.00 76.94 84 GLY A N 1
ATOM 675 C CA . GLY A 1 84 ? -12.656 -4.693 20.135 1.00 76.94 84 GLY A CA 1
ATOM 676 C C . GLY A 1 84 ? -13.625 -3.505 20.181 1.00 76.94 84 GLY A C 1
ATOM 677 O O . GLY A 1 84 ? -13.594 -2.768 21.162 1.00 76.94 84 GLY A O 1
ATOM 678 N N . GLY A 1 85 ? -14.474 -3.303 19.163 1.00 70.50 85 GLY A N 1
ATOM 679 C CA . GLY A 1 85 ? -15.494 -2.244 19.160 1.00 70.50 85 GLY A CA 1
ATOM 680 C C . GLY A 1 85 ? -14.982 -0.851 18.774 1.00 70.50 85 GLY A C 1
ATOM 681 O O . GLY A 1 85 ? -15.435 0.151 19.323 1.00 70.50 85 GLY A O 1
ATOM 682 N N . ARG A 1 86 ? -14.017 -0.764 17.852 1.00 68.81 86 ARG A N 1
ATOM 683 C CA . ARG A 1 86 ? -13.475 0.514 17.360 1.00 68.81 86 ARG A CA 1
ATOM 684 C C . ARG A 1 86 ? -14.507 1.303 16.526 1.00 68.81 86 ARG A C 1
ATOM 686 O O . ARG A 1 86 ? -15.135 0.740 15.642 1.00 68.81 86 ARG A O 1
ATOM 693 N N . GLU A 1 87 ? -14.607 2.622 16.743 1.00 67.19 87 GLU A N 1
ATOM 694 C CA . GLU A 1 87 ? -15.526 3.531 16.010 1.00 67.19 87 GLU A CA 1
ATOM 695 C C . GLU A 1 87 ? -14.965 4.128 14.699 1.00 67.19 87 GLU A C 1
ATOM 697 O O . GLU A 1 87 ? -15.698 4.756 13.935 1.00 67.19 87 GLU A O 1
ATOM 702 N N . ARG A 1 88 ? -13.660 3.998 14.423 1.00 70.75 88 ARG A N 1
ATOM 703 C CA . ARG A 1 88 ? -13.042 4.623 13.238 1.00 70.75 88 ARG A CA 1
ATOM 704 C C . ARG A 1 88 ? -13.268 3.746 12.006 1.00 70.75 88 ARG A C 1
ATOM 706 O O . ARG A 1 88 ? -12.834 2.602 12.027 1.00 70.75 88 ARG A O 1
ATOM 713 N N . LYS A 1 89 ? -13.885 4.319 10.966 1.00 81.44 89 LYS A N 1
ATOM 714 C CA . LYS A 1 89 ? -14.190 3.659 9.690 1.00 81.44 89 LYS A CA 1
ATOM 715 C C . LYS A 1 89 ? -13.403 4.295 8.541 1.00 81.44 89 LYS A C 1
ATOM 717 O O . LYS A 1 89 ? -13.472 5.509 8.351 1.00 81.44 89 LYS A O 1
ATOM 722 N N . ASP A 1 90 ? -12.673 3.490 7.784 1.00 87.88 90 ASP A N 1
ATOM 723 C CA . ASP A 1 90 ? -11.976 3.869 6.554 1.00 87.88 90 ASP A CA 1
ATOM 724 C C . ASP A 1 90 ? -12.283 2.898 5.402 1.00 87.88 90 ASP A C 1
ATOM 726 O O . ASP A 1 90 ? -13.126 2.006 5.520 1.00 87.88 90 ASP A O 1
ATOM 730 N N . PHE A 1 91 ? -11.658 3.110 4.240 1.00 87.38 91 PHE A N 1
ATOM 731 C CA . PHE A 1 91 ? -11.935 2.296 3.056 1.00 87.38 91 PHE A CA 1
ATOM 732 C C . PHE A 1 91 ? -11.632 0.807 3.271 1.00 87.38 91 PHE A C 1
ATOM 734 O O . PHE A 1 91 ? -12.369 -0.038 2.768 1.00 87.38 91 PHE A O 1
ATOM 741 N N . LEU A 1 92 ? -10.586 0.468 4.032 1.00 87.00 92 LEU A N 1
ATOM 742 C CA . LEU A 1 92 ? -10.270 -0.923 4.348 1.00 87.00 92 LEU A CA 1
ATOM 743 C C . LEU A 1 92 ? -11.377 -1.568 5.189 1.00 87.00 92 LEU A C 1
ATOM 745 O O . LEU A 1 92 ? -11.710 -2.721 4.939 1.00 87.00 92 LEU A O 1
ATOM 749 N N . ASP A 1 93 ? -11.986 -0.836 6.122 1.00 86.88 93 ASP A N 1
ATOM 750 C CA . ASP A 1 93 ? -13.118 -1.359 6.900 1.00 86.88 93 ASP A CA 1
ATOM 751 C C . ASP A 1 93 ? -14.316 -1.671 6.000 1.00 86.88 93 ASP A C 1
ATOM 753 O O . ASP A 1 93 ? -14.923 -2.730 6.125 1.00 86.88 93 ASP A O 1
ATOM 757 N N . VAL A 1 94 ? -14.605 -0.798 5.027 1.00 88.44 94 VAL A N 1
ATOM 758 C CA . VAL A 1 94 ? -15.657 -1.048 4.027 1.00 88.44 94 VAL A CA 1
ATOM 759 C C . VAL A 1 94 ? -15.360 -2.312 3.219 1.00 88.44 94 VAL A C 1
ATOM 761 O O . VAL A 1 94 ? -16.269 -3.099 2.981 1.00 88.44 94 VAL A O 1
ATOM 764 N N . LEU A 1 95 ? -14.104 -2.535 2.819 1.00 86.44 95 LEU A N 1
ATOM 765 C CA . LEU A 1 95 ? -13.705 -3.750 2.101 1.00 86.44 95 LEU A CA 1
ATOM 766 C C . LEU A 1 95 ? -13.803 -5.016 2.963 1.00 86.44 95 LEU A C 1
ATOM 768 O O . LEU A 1 95 ? -14.093 -6.082 2.429 1.00 86.44 95 LEU A O 1
ATOM 772 N N . LEU A 1 96 ? -13.539 -4.921 4.268 1.00 84.31 96 LEU A N 1
ATOM 773 C CA . LEU A 1 96 ? -13.611 -6.055 5.194 1.00 84.31 96 LEU A CA 1
ATOM 774 C C . LEU A 1 96 ? -15.053 -6.419 5.570 1.00 84.31 96 LEU A C 1
ATOM 776 O O . LEU A 1 96 ? -15.341 -7.591 5.791 1.00 84.31 96 LEU A O 1
ATOM 780 N N . GLU A 1 97 ? -15.941 -5.428 5.647 1.00 85.06 97 GLU A N 1
ATOM 781 C CA . GLU A 1 97 ? -17.379 -5.610 5.889 1.00 85.06 97 GLU A CA 1
ATOM 782 C C . GLU A 1 97 ? -18.159 -5.984 4.619 1.00 85.06 97 GLU A C 1
ATOM 784 O O . GLU A 1 97 ? -19.341 -6.315 4.699 1.00 85.06 97 GLU A O 1
ATOM 789 N N . TYR A 1 98 ? -17.531 -5.906 3.442 1.00 84.75 98 TYR A N 1
ATOM 790 C CA . TYR A 1 98 ? -18.188 -6.193 2.174 1.00 84.75 98 TYR A CA 1
ATOM 791 C C . TYR A 1 98 ? -18.510 -7.690 2.042 1.00 84.75 98 TYR A C 1
ATOM 793 O O . TYR A 1 98 ? -17.648 -8.513 1.730 1.00 84.75 98 TYR A O 1
ATOM 801 N N . GLU A 1 99 ? -19.778 -8.035 2.242 1.00 68.69 99 GLU A N 1
ATOM 802 C CA . GLU A 1 99 ? -20.375 -9.303 1.830 1.00 68.69 99 GLU A CA 1
ATOM 803 C C . GLU A 1 99 ? -20.875 -9.122 0.390 1.00 68.69 99 GLU A C 1
ATOM 805 O O . GLU A 1 99 ? -21.836 -8.393 0.153 1.00 68.69 99 GLU A O 1
ATOM 810 N N . GLY A 1 100 ? -20.143 -9.675 -0.580 1.00 56.75 100 GLY A N 1
ATOM 811 C CA . GLY A 1 100 ? -20.414 -9.474 -2.009 1.00 56.75 100 GLY A CA 1
ATOM 812 C C . GLY A 1 100 ? -21.752 -9.987 -2.512 1.00 56.75 100 GLY A C 1
ATOM 813 O O . GLY A 1 100 ? -22.270 -10.978 -1.951 1.00 56.75 100 GLY A O 1
#

pLDDT: mean 72.06, std 10.33, range [47.09, 88.44]

Secondary structure (DSSP, 8-state):
-HHHHHHHHHS--SS-TT-HHHHHHHHHHHHHHHHHHS--HHHH-GGGTTT-TTSHHHHHHHHHHHHHHHHHHHHHHHHHHHHTT-----HHHHHHH---

InterPro domains:
  IPR001128 Cytochrome P450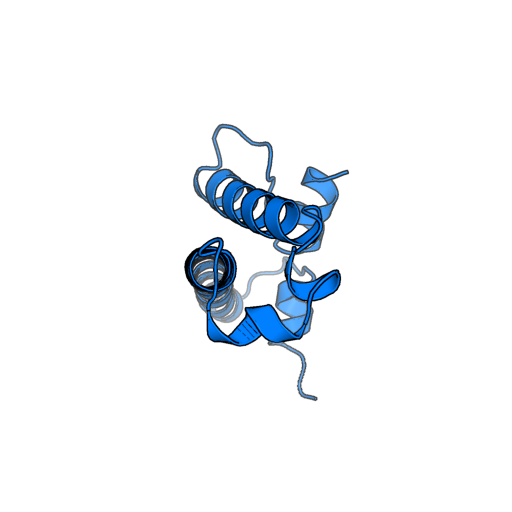 [PF00067] (2-97)
  IPR036396 Cytochrome P450 superfamily [G3DSA:1.10.630.10] (1-100)
  IPR036396 Cytochrome P450 superfamily [SSF48264] (3-98)

Radius of gyration: 17.08 Å; chains: 1; bounding box: 36×30×48 Å

Foldseek 3Di:
DVQVVCCQAQNDGLPDPVCPLSVQLNVLVVQLVVLVPDDDVCVVVVVCVVVCVVCSVVSNVVSVVSNVVSVVVSLVVVVVVVVVPDPDDHNSNVVVPDPD

Sequence (100 aa):
SFNMLGNLMVSRDLVDPESKKGSEFFNAMIGLMEWTGHPNVVDVFPWLRWLDPQGLRRRMDRDLGNALRIASGIAKERMEELRGGRERKDFLDVLLEYEG